Protein AF-A0A2V9K4Y1-F1 (afdb_monomer)

Foldseek 3Di:
DPPVLLVVLQCLLPDDPVCLVVVCVVDPPVSNVVSVVLNVVCVVVVNDHSVVSVVVVVVVVVVVCVVVVNDDPPPPPPPDDDD

Nearest PDB structures (foldseek):
  8akt-assembly1_0  TM=3.538E-01  e=9.357E+00  Synechocystis sp. PCC 6803

pLDDT: mean 74.93, std 15.84, range [43.19, 95.44]

Secondary structure (DSSP, 8-state):
-HHHHHHHHHHHHHS-GGGHHHHHTTS-HHHHHHHHHHHHHHHHHT---HHHHHHHHHHHHHHHHHHTTSS------------

Structure (mmCIF, N/CA/C/O backbone):
data_AF-A0A2V9K4Y1-F1
#
_entry.id   AF-A0A2V9K4Y1-F1
#
loop_
_atom_site.group_PDB
_atom_site.id
_atom_site.type_symbol
_atom_site.label_atom_id
_atom_site.label_alt_id
_atom_site.label_comp_id
_atom_site.label_asym_id
_atom_site.label_entity_id
_atom_site.label_seq_id
_atom_site.pdbx_PDB_ins_code
_atom_site.Cartn_x
_atom_site.Cartn_y
_atom_site.Cartn_z
_atom_site.occupancy
_atom_site.B_iso_or_equiv
_atom_site.auth_seq_id
_atom_site.auth_comp_id
_atom_site.auth_asym_id
_atom_site.auth_atom_id
_atom_site.pdbx_PDB_model_num
ATOM 1 N N . MET A 1 1 ? 8.810 -11.832 12.909 1.00 43.19 1 MET A N 1
ATOM 2 C CA . MET A 1 1 ? 8.189 -11.891 11.566 1.00 43.19 1 MET A CA 1
ATOM 3 C C . MET A 1 1 ? 8.044 -10.515 10.898 1.00 43.19 1 MET A C 1
ATOM 5 O O . MET A 1 1 ? 7.740 -10.478 9.714 1.00 43.19 1 MET A O 1
ATOM 9 N N . ASP A 1 2 ? 8.330 -9.394 11.581 1.00 53.97 2 ASP A N 1
ATOM 10 C CA . ASP A 1 2 ? 8.106 -8.049 11.015 1.00 53.97 2 ASP A CA 1
ATOM 11 C C . ASP A 1 2 ? 9.140 -7.581 9.975 1.00 53.97 2 ASP A C 1
ATOM 13 O O . ASP A 1 2 ? 8.770 -6.957 8.988 1.00 53.97 2 ASP A O 1
ATOM 17 N N . VAL A 1 3 ? 10.430 -7.892 10.135 1.00 50.50 3 VAL A N 1
ATOM 18 C CA . VAL A 1 3 ? 11.480 -7.329 9.255 1.00 50.50 3 VAL A CA 1
ATOM 19 C C . VAL A 1 3 ? 11.415 -7.895 7.830 1.00 50.50 3 VAL A C 1
ATOM 21 O O . VAL A 1 3 ? 11.452 -7.126 6.874 1.00 50.50 3 VAL A O 1
ATOM 24 N N . ILE A 1 4 ? 11.213 -9.212 7.694 1.00 53.09 4 ILE A N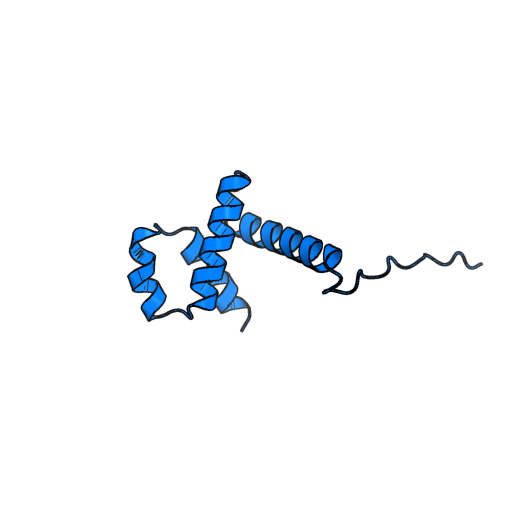 1
ATOM 25 C CA . ILE A 1 4 ? 11.132 -9.905 6.394 1.00 53.09 4 ILE A CA 1
ATOM 26 C C . ILE A 1 4 ? 9.951 -9.375 5.569 1.00 53.09 4 ILE A C 1
ATOM 28 O O . ILE A 1 4 ? 10.094 -9.102 4.382 1.00 53.09 4 ILE A O 1
ATOM 32 N N . THR A 1 5 ? 8.802 -9.140 6.212 1.00 62.84 5 THR A N 1
ATOM 33 C CA . THR A 1 5 ? 7.605 -8.620 5.537 1.00 62.84 5 THR A CA 1
ATOM 34 C C . THR A 1 5 ? 7.819 -7.190 5.033 1.00 62.84 5 THR A C 1
ATOM 36 O O . THR A 1 5 ? 7.372 -6.844 3.947 1.00 62.84 5 THR A O 1
ATOM 39 N N . HIS A 1 6 ? 8.527 -6.342 5.785 1.00 65.50 6 HIS A N 1
ATOM 40 C CA . HIS A 1 6 ? 8.770 -4.952 5.389 1.00 65.50 6 HIS A CA 1
ATOM 41 C C . HIS A 1 6 ? 9.837 -4.775 4.306 1.00 65.50 6 HIS A C 1
ATOM 43 O O . HIS A 1 6 ? 9.819 -3.748 3.628 1.00 65.50 6 HIS A O 1
ATOM 49 N N . GLU A 1 7 ? 10.791 -5.694 4.188 1.00 67.12 7 GLU A N 1
ATOM 50 C CA . GLU A 1 7 ? 11.852 -5.651 3.177 1.00 67.12 7 GLU A CA 1
ATOM 51 C C . GLU A 1 7 ? 11.351 -6.212 1.845 1.00 67.12 7 GLU A C 1
ATOM 53 O O . GLU A 1 7 ? 11.398 -5.503 0.842 1.00 67.12 7 GLU A O 1
ATOM 58 N N . LEU A 1 8 ? 10.682 -7.367 1.882 1.00 71.75 8 LEU A N 1
ATOM 59 C CA . LEU A 1 8 ? 9.999 -7.957 0.728 1.00 71.75 8 LEU A CA 1
ATOM 60 C C . LEU A 1 8 ? 8.959 -7.007 0.114 1.00 71.75 8 LEU A C 1
ATOM 62 O O . LEU A 1 8 ? 8.868 -6.850 -1.099 1.00 71.75 8 LEU A O 1
ATOM 66 N N . MET A 1 9 ? 8.197 -6.304 0.957 1.00 71.31 9 MET A N 1
ATOM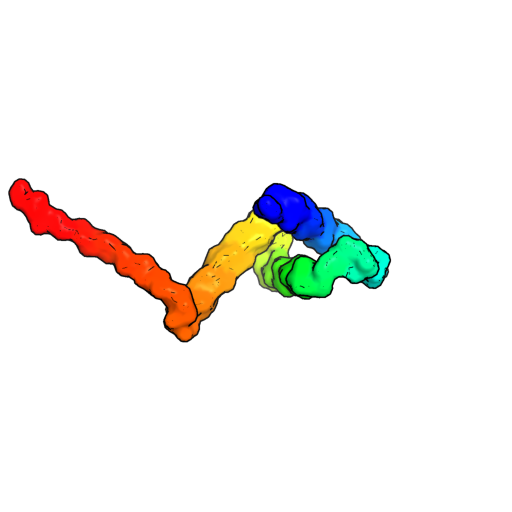 67 C CA . MET A 1 9 ? 7.255 -5.292 0.477 1.00 71.31 9 MET A CA 1
ATOM 68 C C . MET A 1 9 ? 7.955 -4.127 -0.227 1.00 71.31 9 MET A C 1
ATOM 70 O O . MET A 1 9 ? 7.381 -3.565 -1.145 1.00 71.31 9 MET A O 1
ATOM 74 N N . ARG A 1 10 ? 9.175 -3.736 0.158 1.00 69.94 10 ARG A N 1
ATOM 75 C CA . ARG A 1 10 ? 9.887 -2.651 -0.542 1.00 69.94 10 ARG A CA 1
ATOM 76 C C . ARG A 1 10 ? 10.366 -3.084 -1.918 1.00 69.94 10 ARG A C 1
ATOM 78 O O . ARG A 1 10 ? 10.295 -2.278 -2.839 1.00 69.94 10 ARG A O 1
ATOM 85 N N . GLU A 1 11 ? 10.840 -4.317 -2.044 1.00 73.56 11 GLU A N 1
ATOM 86 C CA . GLU A 1 11 ? 11.261 -4.894 -3.326 1.00 73.56 11 GLU A CA 1
ATOM 87 C C . GLU A 1 11 ? 10.075 -4.935 -4.299 1.00 73.56 11 GLU A C 1
ATOM 89 O O . GLU A 1 11 ? 10.120 -4.313 -5.359 1.00 73.56 11 GLU A O 1
ATOM 94 N N . LEU A 1 12 ? 8.933 -5.473 -3.855 1.00 72.00 12 LEU A N 1
ATOM 95 C CA . LEU A 1 12 ? 7.695 -5.537 -4.645 1.00 72.00 12 LEU A CA 1
ATOM 96 C C . LEU A 1 12 ? 7.161 -4.169 -5.115 1.00 72.00 12 LEU A C 1
ATOM 98 O O . LEU A 1 12 ? 6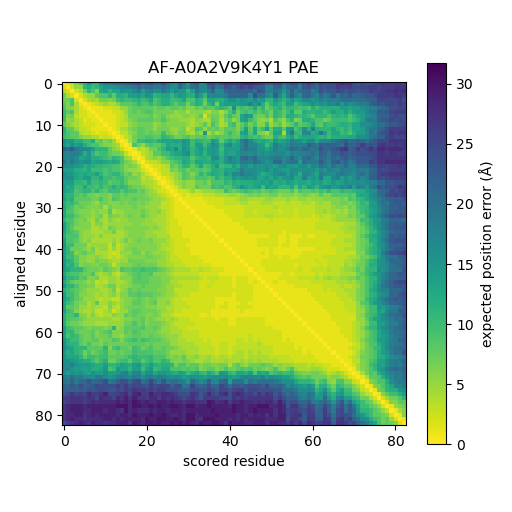.489 -4.073 -6.149 1.00 72.00 12 LEU A O 1
ATOM 102 N N . LEU A 1 13 ? 7.415 -3.106 -4.347 1.00 68.81 13 LEU A N 1
ATOM 103 C CA . LEU A 1 13 ? 7.013 -1.740 -4.698 1.00 68.81 13 LEU A CA 1
ATOM 104 C C . LEU A 1 13 ? 7.972 -1.077 -5.700 1.00 68.81 13 LEU A C 1
ATOM 106 O O . LEU A 1 13 ? 7.535 -0.198 -6.441 1.00 68.81 13 LEU A O 1
ATOM 110 N N . ASN A 1 14 ? 9.240 -1.494 -5.737 1.00 70.94 14 ASN A N 1
ATOM 111 C CA . ASN A 1 14 ? 10.260 -0.953 -6.639 1.00 70.94 14 ASN A CA 1
ATOM 112 C C . ASN A 1 14 ? 10.335 -1.686 -7.988 1.00 70.94 14 ASN A C 1
ATOM 114 O O . ASN A 1 14 ? 10.692 -1.063 -8.989 1.00 70.94 14 ASN A O 1
ATOM 118 N N . ASP A 1 15 ? 9.998 -2.976 -8.033 1.00 67.50 15 ASP A N 1
ATOM 119 C CA . ASP A 1 15 ? 10.175 -3.794 -9.236 1.00 67.50 15 ASP A CA 1
ATOM 120 C C . ASP A 1 15 ? 9.125 -3.549 -10.330 1.00 67.50 15 ASP A C 1
ATOM 122 O O . ASP A 1 15 ? 8.030 -3.007 -10.115 1.00 67.50 15 ASP A O 1
ATOM 126 N N . ARG A 1 16 ? 9.454 -3.950 -11.562 1.00 59.72 16 ARG A N 1
ATOM 127 C CA . ARG A 1 16 ? 8.523 -3.899 -12.696 1.00 59.72 16 ARG A CA 1
ATOM 128 C C . ARG A 1 16 ? 7.460 -4.986 -12.526 1.00 59.72 16 ARG A C 1
ATOM 130 O O . ARG A 1 16 ? 7.771 -6.166 -12.480 1.00 59.72 16 ARG A O 1
ATOM 137 N N . LEU A 1 17 ? 6.186 -4.581 -12.519 1.00 58.72 17 LEU A N 1
ATOM 138 C CA . LEU A 1 17 ? 5.003 -5.450 -12.351 1.00 58.72 17 LEU A CA 1
ATOM 139 C C . LEU A 1 17 ? 4.965 -6.681 -13.280 1.00 58.72 17 LEU A C 1
ATOM 141 O O . LEU A 1 17 ? 4.262 -7.638 -12.976 1.00 58.72 17 LEU A O 1
ATOM 145 N N . GLY A 1 18 ? 5.692 -6.661 -14.402 1.00 56.31 18 GLY A N 1
ATOM 146 C CA . GLY A 1 18 ? 5.771 -7.776 -15.350 1.00 56.31 18 GLY A CA 1
ATOM 147 C C . GLY A 1 18 ? 6.418 -9.051 -14.793 1.00 56.31 18 GLY A C 1
ATOM 148 O O . GLY A 1 18 ? 6.161 -10.116 -15.337 1.00 56.31 18 GLY A O 1
ATOM 149 N N . GLU A 1 19 ? 7.182 -8.966 -13.699 1.00 58.66 19 GLU A N 1
ATOM 150 C CA . GLU A 1 19 ? 7.847 -10.112 -13.046 1.00 58.66 19 GLU A CA 1
ATOM 151 C C . GLU A 1 19 ? 7.057 -10.657 -11.839 1.00 58.66 19 GLU A C 1
ATOM 153 O O . GLU A 1 19 ? 7.457 -11.625 -11.197 1.00 58.66 19 GLU A O 1
ATOM 158 N N . ILE A 1 20 ? 5.884 -10.085 -11.531 1.00 58.12 20 ILE A N 1
ATOM 159 C CA . ILE A 1 20 ? 5.067 -10.506 -10.379 1.00 58.12 20 ILE A CA 1
ATOM 160 C C . ILE A 1 20 ? 4.625 -11.972 -10.460 1.00 58.12 20 ILE A C 1
ATOM 162 O O . ILE A 1 20 ? 4.415 -12.576 -9.412 1.00 58.12 20 ILE A O 1
ATOM 166 N N . GLN A 1 21 ? 4.512 -12.564 -11.656 1.00 55.19 21 GLN A N 1
ATOM 167 C CA . GLN A 1 21 ? 4.242 -14.001 -11.787 1.00 55.19 21 GLN A CA 1
ATOM 168 C C . GLN A 1 21 ? 5.369 -14.859 -11.205 1.00 55.19 21 GLN A C 1
ATOM 170 O O . GLN A 1 21 ? 5.071 -15.815 -10.501 1.00 55.19 21 GLN A O 1
ATOM 175 N N . GLU A 1 22 ? 6.632 -14.490 -11.427 1.00 59.91 22 GLU A N 1
ATOM 176 C CA . GLU A 1 22 ? 7.784 -15.223 -10.890 1.00 59.91 22 GLU A CA 1
ATOM 177 C C . GLU A 1 22 ? 7.889 -15.040 -9.371 1.00 59.91 22 GLU A C 1
ATOM 179 O O . GLU A 1 22 ? 8.176 -15.985 -8.644 1.00 59.91 22 GLU A O 1
ATOM 184 N N . ILE A 1 23 ? 7.576 -13.846 -8.856 1.00 59.94 23 ILE A N 1
ATOM 185 C CA . ILE A 1 23 ? 7.625 -13.573 -7.411 1.00 59.94 23 ILE A CA 1
ATOM 186 C C . ILE A 1 23 ? 6.444 -14.223 -6.665 1.00 59.94 23 ILE A C 1
ATOM 188 O O . ILE A 1 23 ? 6.606 -14.696 -5.539 1.00 59.94 23 ILE A O 1
ATOM 192 N N . ALA A 1 24 ? 5.261 -14.299 -7.284 1.00 61.91 24 ALA A N 1
ATOM 193 C CA . ALA A 1 24 ? 4.076 -14.933 -6.701 1.00 61.91 24 ALA A CA 1
ATOM 194 C C . ALA A 1 24 ? 4.236 -16.449 -6.479 1.00 61.91 24 ALA A C 1
ATOM 196 O O . ALA A 1 24 ? 3.511 -17.019 -5.667 1.00 61.91 24 ALA A O 1
ATOM 197 N N . GLU A 1 25 ? 5.197 -17.103 -7.140 1.00 67.88 25 GLU A N 1
ATOM 198 C CA . GLU A 1 25 ? 5.524 -18.514 -6.882 1.00 67.88 25 GLU A CA 1
ATOM 199 C C . GLU A 1 25 ? 6.224 -18.728 -5.529 1.00 67.88 25 GLU A C 1
ATOM 201 O O . GLU A 1 25 ? 6.118 -19.805 -4.939 1.00 67.88 25 GLU A O 1
ATOM 206 N N . PHE A 1 26 ? 6.904 -17.704 -5.004 1.00 69.69 26 PHE A N 1
ATOM 207 C CA . PHE A 1 26 ? 7.729 -17.799 -3.791 1.00 69.69 26 PHE A CA 1
ATOM 208 C C . PHE A 1 26 ? 7.215 -16.942 -2.627 1.00 69.69 26 PHE A C 1
ATOM 210 O O . PHE A 1 26 ? 7.737 -17.026 -1.512 1.00 69.69 26 PHE A O 1
ATOM 217 N N . VAL A 1 27 ? 6.185 -16.128 -2.864 1.00 71.19 27 VAL A N 1
ATOM 218 C CA . VAL A 1 27 ? 5.630 -15.177 -1.898 1.00 71.19 27 VAL A CA 1
ATOM 219 C C . VAL A 1 27 ? 4.143 -15.459 -1.677 1.00 71.19 27 VAL A C 1
ATOM 221 O O . VAL A 1 27 ? 3.416 -15.653 -2.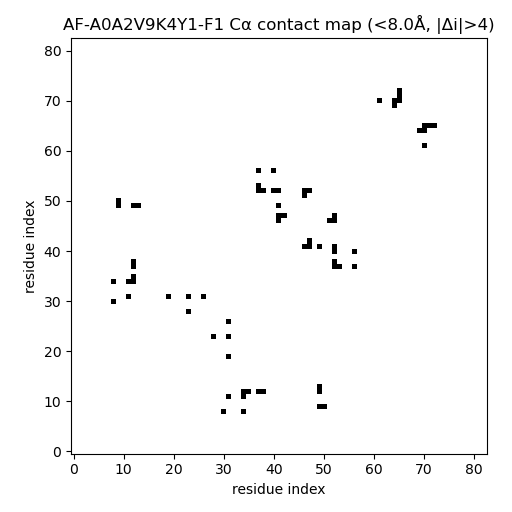648 1.00 71.19 27 VAL A O 1
ATOM 224 N N . PRO A 1 28 ? 3.639 -15.431 -0.425 1.00 79.44 28 PRO A N 1
ATOM 225 C CA . PRO A 1 28 ? 2.210 -15.583 -0.174 1.00 79.44 28 PRO A CA 1
ATOM 226 C C . PRO A 1 28 ? 1.375 -14.567 -0.963 1.00 79.44 28 PRO A C 1
ATOM 228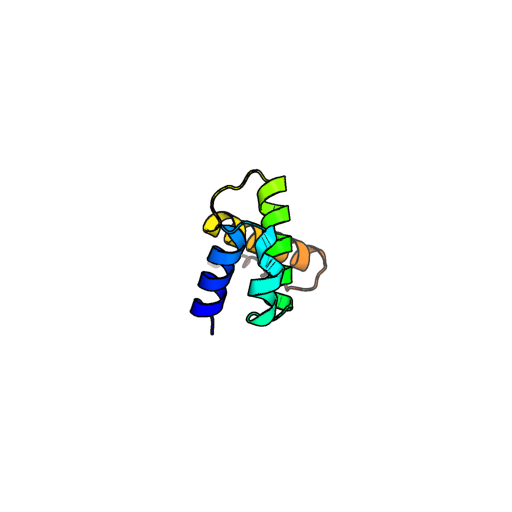 O O . PRO A 1 28 ? 1.671 -13.367 -0.958 1.00 79.44 28 PRO A O 1
ATOM 231 N N . ASN A 1 29 ? 0.299 -15.039 -1.595 1.00 79.12 29 ASN A N 1
ATOM 232 C CA . ASN A 1 29 ? -0.585 -14.226 -2.436 1.00 79.12 29 ASN A CA 1
ATOM 233 C C . ASN A 1 29 ? -1.100 -12.969 -1.720 1.00 79.12 29 ASN A C 1
ATOM 235 O O . ASN A 1 29 ? -1.263 -11.920 -2.341 1.00 79.12 29 ASN A O 1
ATOM 239 N N . GLU A 1 30 ? -1.323 -13.035 -0.405 1.00 80.50 30 GLU A N 1
ATOM 240 C CA . GLU A 1 30 ? -1.768 -11.898 0.399 1.00 80.50 30 GLU A CA 1
ATOM 241 C C . GLU A 1 30 ? -0.736 -10.764 0.440 1.00 80.50 30 GLU A C 1
ATOM 243 O O . GLU A 1 30 ? -1.110 -9.592 0.513 1.00 80.50 30 GLU A O 1
ATOM 248 N N . ILE A 1 31 ? 0.557 -11.094 0.403 1.00 79.75 31 ILE A N 1
ATOM 249 C CA . ILE A 1 31 ? 1.647 -10.115 0.385 1.00 79.75 31 ILE A CA 1
ATOM 250 C C . ILE A 1 31 ? 1.735 -9.462 -0.993 1.00 79.75 31 ILE A C 1
ATOM 252 O O . ILE A 1 31 ? 1.778 -8.235 -1.078 1.00 79.75 31 ILE A O 1
ATOM 256 N N . VAL A 1 32 ? 1.661 -10.260 -2.063 1.00 78.69 32 VAL A N 1
ATOM 257 C CA . VAL A 1 32 ? 1.635 -9.755 -3.446 1.00 78.69 32 VAL A CA 1
ATOM 258 C C . VAL A 1 32 ? 0.446 -8.815 -3.654 1.00 78.69 32 VAL A C 1
ATOM 260 O O . VAL A 1 32 ? 0.612 -7.691 -4.126 1.00 78.69 32 VAL A O 1
ATOM 263 N N . TYR A 1 33 ? -0.750 -9.225 -3.224 1.00 81.44 33 TYR A N 1
ATOM 264 C CA . TYR A 1 33 ? -1.954 -8.404 -3.326 1.00 81.44 33 TYR A CA 1
ATOM 265 C C . TYR A 1 33 ? -1.829 -7.094 -2.539 1.00 81.44 33 TYR A C 1
ATOM 267 O O . TYR A 1 33 ? -2.143 -6.024 -3.059 1.00 81.44 33 TYR A O 1
ATOM 275 N N . LYS A 1 34 ? -1.318 -7.145 -1.301 1.00 84.31 34 LYS A N 1
ATOM 276 C CA . LYS A 1 34 ? -1.064 -5.930 -0.513 1.00 84.31 34 LYS A CA 1
ATOM 277 C C . LYS A 1 34 ? -0.083 -4.994 -1.208 1.00 84.31 34 LYS A C 1
ATOM 279 O O . LYS A 1 34 ? -0.313 -3.789 -1.198 1.00 84.31 34 LYS A O 1
ATOM 284 N N . ALA A 1 35 ? 0.982 -5.515 -1.816 1.00 84.75 35 ALA A N 1
ATOM 285 C CA . ALA A 1 35 ? 1.931 -4.690 -2.553 1.00 84.75 35 ALA A CA 1
ATOM 286 C C . ALA A 1 35 ? 1.259 -3.990 -3.740 1.00 84.75 35 ALA A C 1
ATOM 288 O O . ALA A 1 35 ? 1.399 -2.779 -3.873 1.00 84.75 35 ALA A O 1
ATOM 289 N N . LEU A 1 36 ? 0.463 -4.710 -4.538 1.00 84.44 36 LEU A N 1
ATOM 290 C CA . LEU A 1 36 ? -0.286 -4.133 -5.661 1.00 84.44 36 LEU A CA 1
ATOM 291 C C . LEU A 1 36 ? -1.207 -2.987 -5.226 1.00 84.44 36 LEU A C 1
ATOM 293 O O . LEU A 1 36 ? -1.173 -1.912 -5.821 1.00 84.44 36 LEU A O 1
ATOM 297 N N . VAL A 1 37 ? -1.970 -3.184 -4.149 1.00 89.56 37 VAL A N 1
ATOM 298 C CA . VAL A 1 37 ? -2.863 -2.149 -3.603 1.00 89.56 37 VAL A CA 1
ATOM 299 C C . VAL A 1 37 ? -2.075 -0.920 -3.130 1.00 89.56 37 VAL A C 1
ATOM 301 O O . VAL A 1 37 ? -2.486 0.213 -3.380 1.00 89.56 37 VAL A O 1
ATOM 304 N N . ILE A 1 38 ? -0.922 -1.116 -2.481 1.00 89.62 38 ILE A N 1
ATOM 305 C CA . ILE A 1 38 ? -0.066 -0.003 -2.044 1.00 89.62 38 ILE A CA 1
ATOM 306 C C . ILE A 1 38 ? 0.531 0.744 -3.244 1.00 89.62 38 ILE A C 1
ATOM 308 O O . ILE A 1 38 ? 0.600 1.970 -3.200 1.00 89.62 38 ILE A O 1
ATOM 312 N N . ARG A 1 39 ? 0.915 0.057 -4.330 1.00 87.12 39 ARG A N 1
ATOM 313 C CA . ARG A 1 39 ? 1.404 0.719 -5.557 1.00 87.12 39 ARG A CA 1
ATOM 314 C C . ARG A 1 39 ? 0.341 1.595 -6.188 1.00 87.12 39 ARG A C 1
ATOM 316 O O . ARG A 1 39 ? 0.626 2.740 -6.518 1.00 87.12 39 ARG A O 1
ATOM 323 N N . GLU A 1 40 ? -0.876 1.077 -6.314 1.00 89.25 40 GLU A N 1
ATOM 324 C CA . GLU A 1 40 ? -2.000 1.842 -6.853 1.00 89.25 40 GLU A CA 1
ATOM 325 C C . GLU A 1 40 ? -2.275 3.090 -5.999 1.00 89.25 40 GLU A C 1
ATOM 327 O O . GLU A 1 40 ? -2.501 4.179 -6.528 1.00 89.25 40 GLU A O 1
ATOM 332 N N . PHE A 1 41 ? -2.206 2.959 -4.670 1.00 92.75 41 PHE A N 1
ATOM 333 C CA . PHE A 1 41 ? -2.296 4.096 -3.756 1.00 92.75 41 PHE A CA 1
ATOM 334 C C . PHE A 1 41 ? -1.162 5.108 -3.993 1.00 92.75 41 PHE A C 1
ATOM 336 O O . PHE A 1 41 ? -1.424 6.297 -4.158 1.00 92.75 41 PHE A O 1
ATOM 343 N N . MET A 1 42 ? 0.090 4.649 -4.056 1.00 92.31 42 MET A N 1
ATOM 344 C CA . MET A 1 42 ? 1.253 5.508 -4.295 1.00 92.31 42 MET A CA 1
ATOM 345 C C . MET A 1 42 ? 1.141 6.280 -5.613 1.00 92.31 42 MET A C 1
ATOM 347 O O . MET A 1 42 ? 1.393 7.483 -5.631 1.00 92.31 42 MET A O 1
ATOM 351 N N . GLU A 1 43 ? 0.706 5.627 -6.691 1.00 92.25 43 GLU A N 1
ATOM 352 C CA . GLU A 1 43 ? 0.511 6.256 -8.000 1.00 92.25 43 GLU A CA 1
ATOM 353 C C . GLU A 1 43 ? -0.566 7.347 -7.949 1.00 92.25 43 GLU A C 1
ATOM 355 O O . GLU A 1 43 ? -0.319 8.481 -8.363 1.00 92.25 43 GLU A O 1
ATOM 360 N N . LYS A 1 44 ? -1.731 7.050 -7.357 1.00 95.44 44 LYS A N 1
ATOM 361 C CA . LYS A 1 44 ? -2.835 8.016 -7.210 1.00 95.44 44 LYS A CA 1
ATOM 362 C C . LYS A 1 44 ? -2.460 9.242 -6.379 1.00 95.44 44 LYS A C 1
ATOM 364 O O . LYS A 1 44 ? -3.005 10.319 -6.609 1.00 95.44 44 LYS A O 1
ATOM 369 N N . HIS A 1 45 ? -1.554 9.078 -5.419 1.00 94.75 45 HIS A N 1
ATOM 370 C CA . HIS A 1 45 ? -1.117 10.141 -4.515 1.00 94.75 45 HIS A CA 1
ATOM 371 C C . HIS A 1 45 ? 0.224 10.782 -4.911 1.00 94.75 45 HIS A C 1
ATOM 373 O O . HIS A 1 45 ? 0.686 11.687 -4.220 1.00 94.75 45 HIS A O 1
ATOM 379 N N . GLY A 1 46 ? 0.842 10.361 -6.022 1.00 94.19 46 GLY A N 1
ATOM 380 C CA . GLY A 1 46 ? 2.123 10.903 -6.487 1.00 94.19 46 GLY A CA 1
ATOM 381 C C . GLY A 1 46 ? 3.304 10.607 -5.553 1.00 94.19 46 GLY A C 1
ATOM 382 O O . GLY A 1 46 ? 4.243 11.399 -5.474 1.00 94.19 46 GLY A O 1
ATOM 383 N N . ILE A 1 47 ? 3.263 9.490 -4.823 1.00 92.31 47 ILE A N 1
ATOM 384 C CA . ILE A 1 47 ? 4.289 9.091 -3.853 1.00 92.31 47 ILE A CA 1
ATOM 385 C C . ILE A 1 47 ? 5.329 8.212 -4.551 1.00 92.31 47 ILE A C 1
ATOM 387 O O . ILE A 1 47 ? 5.029 7.100 -4.973 1.00 92.31 47 ILE A O 1
ATOM 391 N N . ALA A 1 48 ? 6.573 8.685 -4.632 1.00 88.69 48 ALA A N 1
ATOM 392 C CA . ALA A 1 48 ? 7.658 7.939 -5.274 1.00 88.69 48 ALA A CA 1
ATOM 393 C C . ALA A 1 48 ? 8.412 6.997 -4.317 1.00 88.69 48 ALA A C 1
ATOM 395 O O . ALA A 1 48 ? 8.864 5.937 -4.732 1.00 88.69 48 ALA A O 1
ATOM 396 N N . ASP A 1 49 ? 8.570 7.374 -3.042 1.00 87.75 49 ASP A N 1
ATOM 397 C CA . ASP A 1 49 ? 9.340 6.593 -2.066 1.00 87.75 49 ASP A CA 1
ATOM 398 C C . ASP A 1 49 ? 8.490 5.460 -1.452 1.00 87.75 49 ASP A C 1
ATOM 400 O O . ASP A 1 49 ? 7.503 5.749 -0.765 1.00 87.75 49 ASP A O 1
ATOM 404 N N . PRO A 1 50 ? 8.877 4.177 -1.601 1.00 83.88 50 PRO A N 1
ATOM 405 C CA . PRO A 1 50 ? 8.126 3.046 -1.052 1.00 83.88 50 PRO A CA 1
ATOM 406 C C . PRO A 1 50 ? 7.960 3.077 0.467 1.00 83.88 50 PRO A C 1
ATOM 408 O O . PRO A 1 50 ? 6.936 2.633 0.987 1.00 83.88 50 PRO A O 1
ATOM 411 N N . ARG A 1 51 ? 8.945 3.599 1.213 1.00 86.88 51 ARG A N 1
ATOM 412 C CA . ARG A 1 51 ? 8.837 3.680 2.681 1.00 86.88 51 ARG A CA 1
ATOM 413 C C . ARG A 1 51 ? 7.742 4.660 3.088 1.00 86.88 51 ARG A C 1
ATOM 415 O O . ARG A 1 51 ? 6.932 4.348 3.963 1.00 86.88 51 ARG A O 1
ATOM 422 N N . SER A 1 52 ? 7.712 5.819 2.440 1.00 88.50 52 SER A N 1
ATOM 423 C CA . SER A 1 52 ? 6.660 6.819 2.605 1.00 88.50 52 SER A CA 1
ATOM 424 C C . SER A 1 52 ? 5.309 6.263 2.161 1.00 88.50 52 SER A C 1
ATOM 426 O O . SER A 1 52 ? 4.353 6.357 2.926 1.00 88.50 52 SER A O 1
ATOM 428 N N . GLY A 1 53 ? 5.257 5.559 1.026 1.00 89.31 53 GLY A N 1
ATOM 429 C CA . GLY A 1 53 ? 4.051 4.900 0.521 1.00 89.31 53 GLY A CA 1
ATOM 430 C C . GLY A 1 53 ? 3.436 3.908 1.508 1.00 89.31 53 GLY A C 1
ATOM 431 O O . GLY A 1 53 ? 2.255 4.011 1.829 1.00 89.31 53 GLY A O 1
ATOM 432 N N . ILE A 1 54 ? 4.239 3.004 2.080 1.00 88.19 54 ILE A N 1
ATOM 433 C CA . ILE A 1 54 ? 3.773 2.051 3.104 1.00 88.19 54 ILE A CA 1
ATOM 434 C C . ILE A 1 54 ? 3.226 2.788 4.334 1.00 88.19 54 ILE A C 1
ATOM 436 O O . ILE A 1 54 ? 2.183 2.413 4.879 1.00 88.19 54 ILE A O 1
ATOM 440 N N . ARG A 1 55 ? 3.930 3.826 4.798 1.00 90.94 55 ARG A N 1
ATOM 441 C CA . ARG A 1 55 ? 3.539 4.592 5.988 1.00 90.94 55 ARG A CA 1
ATOM 442 C C . ARG A 1 55 ? 2.222 5.335 5.771 1.00 90.94 55 ARG A C 1
ATOM 444 O O . ARG A 1 55 ? 1.348 5.265 6.632 1.00 90.94 55 ARG A O 1
ATOM 451 N N . GLU A 1 56 ? 2.087 6.028 4.646 1.00 92.62 56 GLU A N 1
ATOM 452 C CA . GLU A 1 56 ? 0.890 6.797 4.298 1.00 92.62 56 GLU A CA 1
ATOM 453 C C . GLU A 1 56 ? -0.306 5.885 4.040 1.00 92.62 56 GLU A C 1
ATOM 455 O O . GLU A 1 56 ? -1.376 6.122 4.594 1.00 92.62 56 GLU A O 1
ATOM 460 N N . PHE A 1 57 ? -0.105 4.770 3.334 1.00 93.25 57 PHE A N 1
ATOM 461 C CA . PHE A 1 57 ? -1.140 3.756 3.163 1.00 93.25 57 PHE A CA 1
ATOM 462 C C . PHE A 1 57 ? -1.612 3.176 4.504 1.00 93.25 57 PHE A C 1
ATOM 464 O O . PHE A 1 57 ? -2.807 3.024 4.742 1.00 93.25 57 PHE A O 1
ATOM 471 N N . THR A 1 58 ? -0.686 2.889 5.425 1.00 90.31 58 THR A N 1
ATOM 472 C CA . THR A 1 58 ? -1.033 2.374 6.761 1.00 90.31 58 THR A CA 1
ATOM 473 C C . THR A 1 58 ? -1.845 3.389 7.570 1.00 90.31 58 THR A C 1
ATOM 475 O O . THR A 1 58 ? -2.747 3.003 8.318 1.00 90.31 58 THR A O 1
ATOM 478 N N . ALA A 1 59 ? -1.530 4.682 7.447 1.00 91.06 59 ALA A N 1
ATOM 479 C CA . ALA A 1 59 ? -2.302 5.749 8.078 1.00 91.06 59 ALA A CA 1
ATOM 480 C C . ALA A 1 59 ? -3.709 5.848 7.468 1.00 91.06 59 ALA A C 1
ATOM 482 O O . ALA A 1 59 ? -4.688 5.808 8.212 1.00 91.06 59 ALA A O 1
ATOM 483 N N . PHE A 1 60 ? -3.803 5.855 6.137 1.00 93.62 60 PHE A N 1
ATOM 484 C CA . PHE A 1 60 ? -5.065 5.856 5.397 1.00 93.62 60 PHE A CA 1
ATOM 485 C C . PHE A 1 60 ? -5.968 4.674 5.784 1.00 93.62 60 PHE A C 1
ATOM 487 O O . PHE A 1 60 ? -7.122 4.870 6.164 1.00 93.62 60 PHE A O 1
ATOM 494 N N . GLU A 1 61 ? -5.446 3.444 5.767 1.00 91.62 61 GLU A N 1
ATOM 495 C CA . GLU A 1 61 ? -6.226 2.255 6.131 1.00 91.62 61 GLU A CA 1
ATOM 496 C C . GLU A 1 61 ? -6.672 2.300 7.594 1.00 91.62 61 GLU A C 1
ATOM 498 O O . GLU A 1 61 ? -7.793 1.913 7.917 1.00 91.62 61 GLU A O 1
ATOM 503 N N . ARG A 1 62 ? -5.832 2.815 8.499 1.00 89.69 62 ARG A N 1
ATOM 504 C CA . ARG A 1 62 ? -6.213 2.993 9.904 1.00 89.69 62 ARG A CA 1
ATOM 505 C C . ARG A 1 62 ? -7.383 3.964 10.048 1.00 89.69 62 ARG A C 1
ATOM 507 O O . ARG A 1 62 ? -8.315 3.659 10.788 1.00 89.69 62 ARG A O 1
ATOM 514 N N . GLU A 1 63 ? -7.339 5.107 9.371 1.00 91.50 63 GLU A N 1
ATOM 515 C CA . GLU A 1 63 ? -8.422 6.097 9.388 1.00 91.50 63 GLU A CA 1
ATOM 516 C C . GLU A 1 63 ? -9.710 5.528 8.781 1.00 91.50 63 GLU A C 1
ATOM 518 O O . GLU A 1 63 ? -10.787 5.665 9.364 1.00 91.50 63 GLU A O 1
ATOM 523 N N . ARG A 1 64 ? -9.597 4.796 7.667 1.00 90.88 64 ARG A N 1
ATOM 524 C CA . ARG A 1 64 ? -10.713 4.086 7.032 1.00 90.88 64 ARG A CA 1
ATOM 525 C C . ARG A 1 64 ? -11.332 3.034 7.957 1.00 90.88 64 ARG A C 1
ATOM 527 O O . ARG A 1 64 ? -12.549 2.948 8.070 1.00 90.88 64 ARG A O 1
ATOM 534 N N . LEU A 1 65 ? -10.528 2.234 8.653 1.00 90.44 65 LEU A N 1
ATOM 535 C CA . LEU A 1 65 ? -11.046 1.239 9.598 1.00 90.44 65 LEU A CA 1
ATOM 536 C C . LEU A 1 65 ? -11.694 1.885 10.830 1.00 90.44 65 LEU A C 1
ATOM 538 O O . LEU A 1 65 ? -12.651 1.336 11.379 1.00 90.44 65 LEU A O 1
ATOM 542 N N . GLN A 1 66 ? -11.199 3.048 11.262 1.00 90.06 66 GLN A N 1
ATOM 543 C CA . GLN A 1 66 ? -11.828 3.832 12.325 1.00 90.06 66 GLN A CA 1
ATOM 544 C C . GLN A 1 66 ? -13.178 4.409 11.889 1.00 90.06 66 GLN A C 1
ATOM 546 O O . GLN A 1 66 ? -14.122 4.364 12.675 1.00 90.06 66 GLN A O 1
ATOM 551 N N . SER A 1 67 ? -13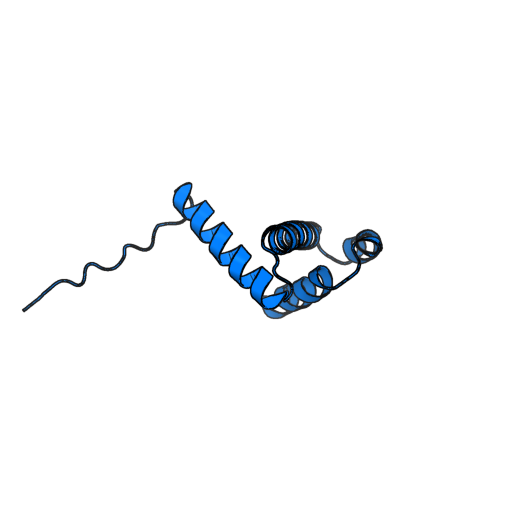.302 4.919 10.659 1.00 89.44 67 SER A N 1
ATOM 552 C CA . SER A 1 67 ? -14.578 5.450 10.152 1.00 89.44 67 SER A CA 1
ATOM 553 C C . SER A 1 67 ? -15.639 4.361 9.972 1.00 89.44 67 SER A C 1
ATOM 555 O O . SER A 1 67 ? -16.826 4.624 10.143 1.00 89.44 67 SER A O 1
ATOM 557 N N . LEU A 1 68 ? -15.209 3.123 9.716 1.00 91.19 68 LEU A N 1
ATOM 558 C CA . LEU A 1 68 ? -16.069 1.938 9.670 1.00 91.19 68 LEU A CA 1
ATOM 559 C C . LEU A 1 68 ? -16.408 1.359 11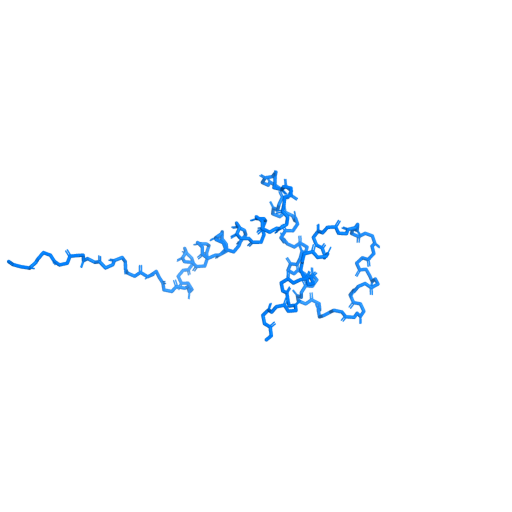.057 1.00 91.19 68 LEU A C 1
ATOM 561 O O . LEU A 1 68 ? -17.146 0.381 11.139 1.00 91.19 68 LEU A O 1
ATOM 565 N N . GLY A 1 69 ? -15.864 1.916 12.145 1.00 89.38 69 GLY A N 1
ATOM 566 C CA . GLY A 1 69 ? -16.094 1.429 13.510 1.00 89.38 69 GLY A CA 1
ATOM 567 C C . GLY A 1 69 ? -15.427 0.086 13.834 1.00 89.38 69 GLY A C 1
ATOM 568 O O . GLY A 1 69 ? -15.745 -0.521 14.852 1.00 89.38 69 GLY A O 1
ATOM 569 N N . ILE A 1 70 ? -14.501 -0.382 12.989 1.00 86.50 70 ILE A N 1
ATOM 570 C CA . ILE A 1 70 ? -13.811 -1.674 13.148 1.00 86.50 70 ILE A CA 1
ATOM 571 C C . ILE A 1 70 ? -12.669 -1.562 14.165 1.00 86.50 70 ILE A C 1
ATOM 573 O O . ILE A 1 70 ? -12.434 -2.477 14.952 1.00 86.50 70 ILE A O 1
ATOM 577 N N . VAL A 1 71 ? -11.948 -0.437 14.159 1.00 80.06 71 VAL A N 1
ATOM 578 C CA . VAL A 1 71 ? -10.868 -0.163 15.116 1.00 80.06 71 VAL A CA 1
ATOM 579 C C . VAL A 1 71 ? -11.369 0.848 16.146 1.00 80.06 71 VAL A C 1
ATOM 581 O O . VAL A 1 71 ? -11.867 1.902 15.740 1.00 80.06 71 VAL A O 1
ATOM 584 N N . PRO A 1 72 ? -11.203 0.593 17.461 1.00 64.69 72 PRO A N 1
ATOM 585 C CA . PRO A 1 72 ? -11.554 1.564 18.485 1.00 64.69 72 PRO A CA 1
ATOM 586 C C . PRO A 1 72 ? -10.845 2.886 18.201 1.00 64.69 72 PRO A C 1
ATOM 588 O O . PRO A 1 72 ? -9.611 2.934 18.124 1.00 64.69 72 PRO A O 1
ATOM 591 N N . GLN A 1 73 ? -11.608 3.972 18.054 1.00 64.06 73 GLN A N 1
ATOM 592 C CA . GLN A 1 73 ? -11.021 5.302 18.136 1.00 64.06 73 GLN A CA 1
ATOM 593 C C . GLN A 1 73 ? -10.343 5.369 19.501 1.00 64.06 73 GLN A C 1
ATOM 595 O O . GLN A 1 73 ? -11.010 5.237 20.528 1.00 64.06 73 GLN A O 1
ATOM 600 N N . ARG A 1 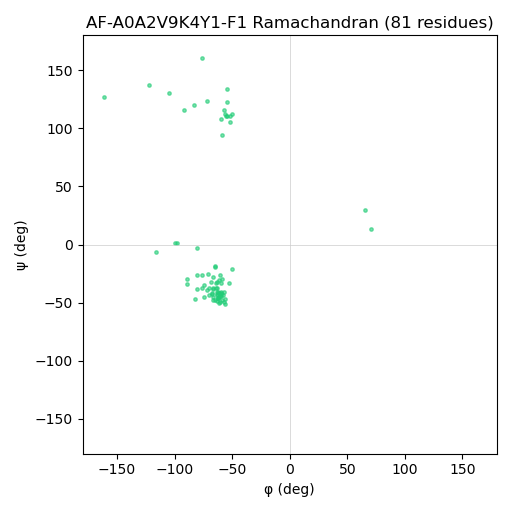74 ? -9.009 5.500 19.534 1.00 59.53 74 ARG A N 1
ATOM 601 C CA . ARG A 1 74 ? -8.322 5.795 20.793 1.00 59.53 74 ARG A CA 1
ATOM 602 C C . ARG A 1 74 ? -8.997 7.045 21.333 1.00 59.53 74 ARG A C 1
ATOM 604 O O . ARG A 1 74 ? -8.864 8.103 20.721 1.00 59.53 74 ARG A O 1
ATOM 611 N N . ALA A 1 75 ? -9.739 6.902 22.429 1.00 51.00 75 ALA A N 1
ATOM 612 C CA . ALA A 1 75 ? -10.287 8.034 23.145 1.00 51.00 75 ALA A CA 1
ATOM 613 C C . ALA A 1 75 ? -9.109 8.977 23.396 1.00 51.00 75 ALA A C 1
ATOM 615 O O . ALA A 1 75 ? -8.162 8.615 24.099 1.00 51.00 75 ALA A O 1
ATOM 616 N N . LYS A 1 76 ? -9.100 10.139 22.729 1.00 53.66 76 LYS A N 1
ATOM 617 C CA . LYS A 1 76 ? -8.180 11.217 23.082 1.00 53.66 76 LYS A CA 1
ATOM 618 C C . LYS A 1 76 ? -8.449 11.466 24.554 1.00 53.66 76 LYS A C 1
ATOM 620 O O . LYS A 1 76 ? -9.555 11.876 24.891 1.00 53.66 76 LYS A O 1
ATOM 625 N N . GLY A 1 77 ? -7.484 11.119 25.405 1.00 47.97 77 GLY A N 1
ATOM 626 C CA . GLY A 1 77 ? -7.592 11.324 26.837 1.00 47.97 77 GLY A CA 1
ATOM 627 C C . GLY A 1 77 ? -8.014 12.763 27.065 1.00 47.97 77 GLY A C 1
ATOM 628 O O . GLY A 1 77 ? -7.272 13.688 26.743 1.00 47.97 77 GLY A O 1
ATOM 629 N N . THR A 1 78 ? -9.235 12.941 27.556 1.00 44.34 78 THR A N 1
ATOM 630 C CA . THR A 1 78 ? -9.643 14.148 28.250 1.00 44.34 78 THR A CA 1
ATOM 631 C C . THR A 1 78 ? -8.593 14.368 29.322 1.00 44.34 78 THR A C 1
ATOM 633 O O . THR A 1 78 ? -8.528 13.612 30.291 1.00 44.34 78 THR A O 1
ATOM 636 N N . SER A 1 79 ? -7.714 15.343 29.098 1.00 47.59 79 SER A N 1
ATOM 637 C CA . SER A 1 79 ? -6.842 15.884 30.124 1.00 47.59 79 SER A CA 1
ATOM 638 C C . SER A 1 79 ? -7.760 16.420 31.211 1.00 47.59 79 SER A C 1
ATOM 640 O O . SER A 1 79 ? -8.303 17.519 31.090 1.00 47.59 79 SER A O 1
ATOM 642 N N . ALA A 1 80 ? -8.013 15.583 32.213 1.00 50.19 80 ALA A N 1
ATOM 643 C CA . ALA A 1 80 ? -8.703 15.971 33.417 1.00 50.19 80 ALA A CA 1
ATOM 644 C C . ALA A 1 80 ? -7.877 17.087 34.050 1.00 50.19 80 ALA A C 1
ATOM 646 O O . ALA A 1 80 ? -6.767 16.877 34.535 1.00 50.19 80 ALA A O 1
ATOM 647 N N . THR A 1 81 ? -8.413 18.297 33.970 1.00 57.59 81 THR A N 1
ATOM 648 C CA . THR A 1 81 ? -8.081 19.375 34.883 1.00 57.59 81 THR A CA 1
ATOM 649 C C . THR A 1 81 ? -8.364 18.86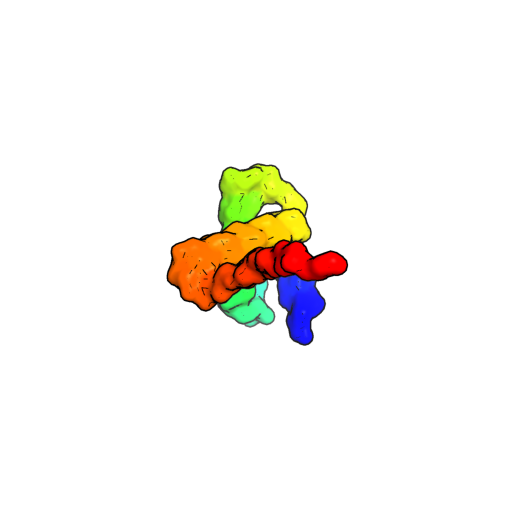9 36.294 1.00 57.59 81 THR A C 1
ATOM 651 O O . THR A 1 81 ? -9.503 18.565 36.643 1.00 57.59 81 THR A O 1
ATOM 654 N N . SER A 1 82 ? -7.316 18.698 37.085 1.00 47.22 82 SER A N 1
ATOM 655 C CA . SER A 1 82 ? -7.351 18.432 38.526 1.00 47.22 82 SER A CA 1
ATOM 656 C C . SER A 1 82 ? -5.957 18.790 39.030 1.00 47.22 82 SER A C 1
ATOM 658 O O . SER A 1 82 ? -4.989 18.303 38.457 1.00 47.22 82 SER A O 1
ATOM 660 N N . SER A 1 83 ? -5.707 19.616 40.030 1.00 44.53 83 SER A N 1
ATOM 661 C CA . SER A 1 83 ? -6.452 20.563 40.857 1.00 44.53 83 SER A CA 1
ATOM 662 C C . SER A 1 83 ? -5.381 21.490 41.435 1.00 44.53 83 SER A C 1
ATOM 664 O O . SER A 1 83 ? -4.219 21.029 41.538 1.00 44.53 83 SER A O 1
#

Sequence (83 aa):
MDVITHELMRELLNDRLGEIQEIAEFVPNEIVYKALVIREFMEKHGIADPRSGIREFTAFERERLQSLGIVPQRAKGTSATSS

Mean predicted aligned error: 10.53 Å

Solvent-accessible surface area (backbone atoms only — not comparable to full-atom values): 5087 Å² total; per-residue (Å²): 124,66,68,64,58,58,50,54,45,44,50,62,56,70,52,68,76,88,51,48,71,69,50,54,76,81,38,62,66,70,57,56,51,51,32,52,56,46,44,56,51,16,63,78,69,72,47,84,53,58,71,59,31,54,52,52,50,52,51,52,52,49,52,54,35,36,76,69,67,75,40,82,72,76,75,76,75,76,80,72,88,78,132

Radius of gyration: 17.1 Å; Cα contacts (8 Å, |Δi|>4): 36; chains: 1; bounding box: 28×39×56 Å